Protein AF-A0A4Z2BWD4-F1 (afdb_monomer_lite)

Structure (mmCIF, N/CA/C/O backbone):
data_AF-A0A4Z2BWD4-F1
#
_entry.id   AF-A0A4Z2BWD4-F1
#
loop_
_atom_site.group_PDB
_atom_site.id
_atom_site.type_symbol
_atom_site.label_atom_id
_atom_site.label_alt_id
_atom_site.label_comp_id
_atom_site.label_asym_id
_atom_site.label_entity_id
_atom_site.label_seq_id
_atom_site.pdbx_PDB_ins_code
_atom_site.Cartn_x
_atom_site.Cartn_y
_atom_site.Cartn_z
_atom_site.occupancy
_atom_site.B_iso_or_equiv
_atom_site.auth_seq_id
_atom_site.auth_comp_id
_atom_site.auth_asym_id
_atom_site.auth_atom_id
_atom_site.pdbx_PDB_model_num
ATOM 1 N N . MET A 1 1 ? -8.210 16.149 2.724 1.00 71.00 1 MET A N 1
ATOM 2 C CA . MET A 1 1 ? -8.411 16.027 4.187 1.00 71.00 1 MET A CA 1
ATOM 3 C C . MET A 1 1 ? -7.628 14.864 4.789 1.00 71.00 1 MET A C 1
ATOM 5 O O . MET A 1 1 ? -6.951 15.083 5.773 1.00 71.00 1 MET A O 1
ATOM 9 N N . SER A 1 2 ? -7.670 13.660 4.217 1.00 87.50 2 SER A N 1
ATOM 10 C CA . SER A 1 2 ? -7.058 12.441 4.787 1.00 87.50 2 SER A CA 1
ATOM 11 C C . SER A 1 2 ? -5.730 11.992 4.154 1.00 87.50 2 SER A C 1
ATOM 13 O O . SER A 1 2 ? -5.212 10.954 4.532 1.00 87.50 2 SER A O 1
ATOM 15 N N . GLY A 1 3 ? -5.210 12.700 3.144 1.00 92.44 3 GLY A N 1
ATOM 16 C CA . GLY A 1 3 ? -3.951 12.361 2.457 1.00 92.44 3 GLY A CA 1
ATOM 17 C C . GLY A 1 3 ? -4.057 11.359 1.296 1.00 92.44 3 GLY A C 1
ATOM 18 O O . GLY A 1 3 ? -3.197 11.359 0.426 1.00 92.44 3 GLY A O 1
ATOM 19 N N . MET A 1 4 ? -5.131 10.570 1.180 1.00 94.56 4 MET A N 1
ATOM 20 C CA . MET A 1 4 ? -5.208 9.501 0.163 1.00 94.56 4 MET A CA 1
ATOM 21 C C . MET A 1 4 ? -5.120 9.990 -1.293 1.00 94.56 4 MET A C 1
ATOM 23 O O . MET A 1 4 ? -4.416 9.393 -2.098 1.00 94.56 4 MET A O 1
ATOM 27 N N . MET A 1 5 ? -5.804 11.080 -1.655 1.00 94.62 5 MET A N 1
ATOM 28 C CA . MET A 1 5 ? -5.679 11.639 -3.011 1.00 94.62 5 MET A CA 1
ATOM 29 C C . MET A 1 5 ? -4.304 12.268 -3.247 1.00 94.62 5 MET A C 1
ATOM 31 O O . MET A 1 5 ? -3.798 12.217 -4.358 1.00 94.62 5 MET A O 1
ATOM 35 N N . HIS A 1 6 ? -3.681 12.827 -2.205 1.00 93.44 6 HIS A N 1
ATOM 36 C CA . HIS A 1 6 ? -2.373 13.469 -2.318 1.00 93.44 6 HIS A CA 1
ATOM 37 C C . HIS A 1 6 ? -1.294 12.487 -2.795 1.00 93.44 6 HIS A C 1
ATOM 39 O O . HIS A 1 6 ? -0.421 12.884 -3.558 1.00 93.44 6 HIS A O 1
ATOM 45 N N . ILE A 1 7 ? -1.423 11.211 -2.423 1.00 93.69 7 ILE A N 1
ATOM 46 C CA . ILE A 1 7 ? -0.508 10.119 -2.792 1.00 93.69 7 ILE A CA 1
ATOM 47 C C . ILE A 1 7 ? -0.975 9.291 -3.999 1.00 93.69 7 ILE A C 1
ATOM 49 O O . ILE A 1 7 ? -0.266 8.390 -4.433 1.00 93.69 7 ILE A O 1
ATOM 53 N N . THR A 1 8 ? -2.164 9.566 -4.545 1.00 95.12 8 THR A N 1
ATOM 54 C CA . THR A 1 8 ? -2.758 8.766 -5.627 1.00 95.12 8 THR A CA 1
ATOM 55 C C . THR A 1 8 ? -2.796 9.560 -6.928 1.00 95.12 8 THR A C 1
ATOM 57 O O . THR A 1 8 ? -3.359 10.650 -6.981 1.00 95.12 8 THR A O 1
ATOM 60 N N . GLY A 1 9 ? -2.241 8.994 -7.998 1.00 94.94 9 GLY A N 1
ATOM 61 C CA . GLY A 1 9 ? -2.243 9.585 -9.338 1.00 94.94 9 GLY A CA 1
ATOM 62 C C . GLY A 1 9 ? -0.861 9.547 -9.994 1.00 94.94 9 GLY A C 1
ATOM 63 O O . GLY A 1 9 ? 0.076 9.003 -9.406 1.00 94.94 9 GLY A O 1
ATOM 64 N N . PRO A 1 10 ? -0.724 10.097 -11.213 1.00 94.75 10 PRO A N 1
ATOM 65 C CA . PRO A 1 10 ? 0.570 10.243 -11.877 1.00 94.75 10 PRO A CA 1
ATOM 66 C C . PRO A 1 10 ? 1.513 11.147 -11.069 1.00 94.75 10 PRO A C 1
ATOM 68 O O . PRO A 1 10 ? 1.042 12.062 -10.395 1.00 94.75 10 PRO A O 1
ATOM 71 N N . GLU A 1 11 ? 2.824 10.900 -11.159 1.00 91.75 11 GLU A N 1
ATOM 72 C CA . GLU A 1 11 ? 3.865 11.641 -10.419 1.00 91.75 11 GLU A CA 1
ATOM 73 C C . GLU A 1 11 ? 3.760 13.156 -10.645 1.00 91.75 11 GLU A C 1
ATOM 75 O O . GLU A 1 11 ? 3.531 13.906 -9.700 1.00 91.75 11 GLU A O 1
ATOM 80 N N . GLU A 1 12 ? 3.751 13.579 -11.909 1.00 92.62 12 GLU A N 1
ATOM 81 C CA . GLU A 1 12 ? 3.586 14.982 -12.323 1.00 92.62 12 GLU A CA 1
ATOM 82 C C . GLU A 1 12 ? 2.128 15.329 -12.687 1.00 92.62 12 GLU A C 1
ATOM 84 O O . GLU A 1 12 ? 1.857 16.230 -13.480 1.00 92.62 12 GLU A O 1
ATOM 89 N N . GLY A 1 13 ? 1.167 14.556 -12.173 1.00 91.69 13 GLY A N 1
ATOM 90 C CA . GLY A 1 13 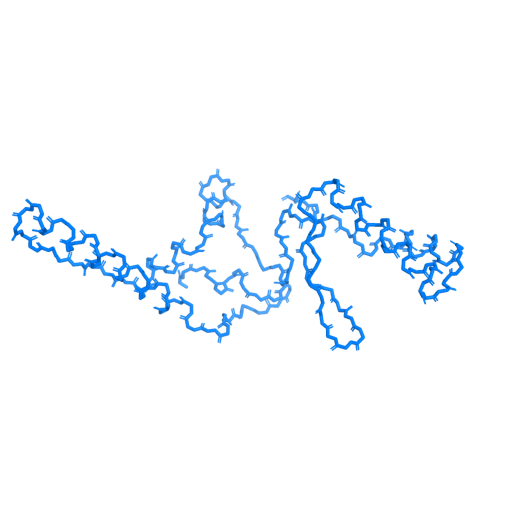? -0.256 14.711 -12.476 1.00 91.69 13 GLY A CA 1
ATOM 91 C C . GLY A 1 13 ? -1.067 15.299 -11.329 1.00 91.69 13 GLY A C 1
ATOM 92 O O . GLY A 1 13 ? -0.620 15.360 -10.180 1.00 91.69 13 GLY A O 1
ATOM 93 N N . GLU A 1 14 ? -2.308 15.670 -11.643 1.00 94.44 14 GLU A N 1
ATOM 94 C CA . GLU A 1 14 ? -3.304 16.054 -10.644 1.00 94.44 14 GLU A CA 1
ATOM 95 C C . GLU A 1 14 ? -3.631 14.881 -9.697 1.00 94.44 14 GLU A C 1
ATOM 97 O O . GLU A 1 14 ? -3.630 13.722 -10.128 1.00 94.44 14 GLU A O 1
ATOM 102 N N . PRO A 1 15 ? -3.946 15.148 -8.415 1.00 94.50 15 PRO A N 1
ATOM 103 C CA . PRO A 1 15 ? -4.453 14.145 -7.485 1.00 94.50 15 PRO A CA 1
ATOM 104 C C . PRO A 1 15 ? -5.679 13.409 -8.034 1.00 94.50 15 PRO A C 1
ATOM 106 O O . PRO A 1 15 ? -6.673 14.024 -8.424 1.00 94.50 15 PRO A O 1
ATOM 109 N N . VAL A 1 16 ? -5.648 12.078 -7.995 1.00 95.38 16 VAL A N 1
ATOM 110 C CA . VAL A 1 16 ? -6.735 11.230 -8.499 1.00 95.38 16 VAL A CA 1
ATOM 111 C C . VAL A 1 16 ? -7.391 10.481 -7.345 1.00 95.38 16 VAL A C 1
ATOM 113 O O . VAL A 1 16 ? -6.739 10.003 -6.417 1.00 95.38 16 VAL A O 1
ATOM 116 N N . ARG A 1 17 ? -8.719 10.362 -7.388 1.00 93.50 17 ARG A N 1
ATOM 117 C CA . ARG A 1 17 ? -9.459 9.511 -6.452 1.00 93.50 17 ARG A CA 1
ATOM 118 C C . ARG A 1 17 ? -9.267 8.035 -6.840 1.00 93.50 17 ARG A C 1
ATOM 120 O O . ARG A 1 17 ? -9.408 7.715 -8.018 1.00 93.50 17 ARG A O 1
ATOM 127 N N . PRO A 1 18 ? -9.046 7.117 -5.880 1.00 93.44 18 PRO A N 1
ATOM 128 C CA . PRO A 1 18 ? -9.140 5.685 -6.150 1.00 93.44 18 PRO A CA 1
ATOM 129 C C . PRO A 1 18 ? -10.462 5.319 -6.843 1.00 93.44 18 PRO A C 1
ATOM 131 O O . PRO A 1 18 ? -11.508 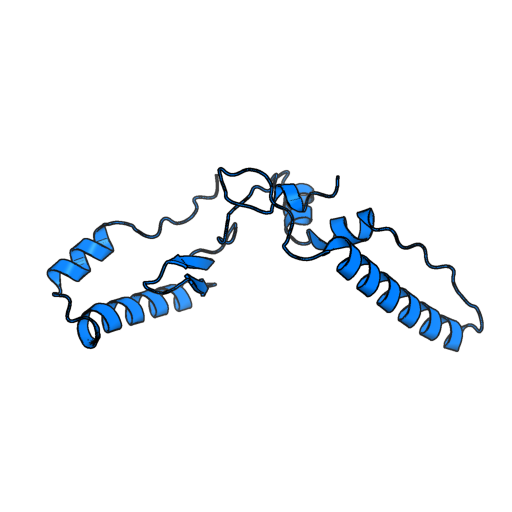5.891 -6.534 1.00 93.44 18 PRO A O 1
ATOM 134 N N . GLY A 1 19 ? -10.432 4.334 -7.745 1.00 94.06 19 GLY A N 1
ATOM 135 C CA . GLY A 1 19 ? -11.595 3.943 -8.561 1.00 94.06 19 GLY A CA 1
ATOM 136 C C . GLY A 1 19 ? -12.783 3.358 -7.782 1.00 94.06 19 GLY A C 1
ATOM 137 O O . GLY A 1 19 ? -13.834 3.107 -8.359 1.00 94.06 19 GLY A O 1
ATOM 138 N N . VAL A 1 20 ? -12.633 3.157 -6.472 1.00 95.38 20 VAL A N 1
ATOM 139 C CA . VAL A 1 20 ? -13.680 2.688 -5.560 1.00 95.38 20 VAL A CA 1
ATOM 140 C C . VAL A 1 20 ? -13.818 3.639 -4.376 1.00 95.38 20 VAL A C 1
ATOM 142 O O . VAL A 1 20 ? -12.943 4.463 -4.095 1.00 95.38 20 VAL A O 1
ATOM 145 N N . ALA A 1 21 ? -14.920 3.520 -3.639 1.00 95.25 21 ALA A N 1
ATOM 146 C CA . ALA A 1 21 ? -15.135 4.238 -2.388 1.00 95.25 21 ALA A CA 1
ATOM 147 C C . ALA A 1 21 ? -14.258 3.672 -1.254 1.00 95.25 21 ALA A C 1
ATOM 149 O O . ALA A 1 21 ? -14.754 3.098 -0.291 1.00 95.25 21 ALA A O 1
ATOM 150 N N . MET A 1 22 ? -12.935 3.820 -1.384 1.00 95.44 22 MET A N 1
ATOM 151 C CA . MET A 1 22 ? -11.950 3.237 -0.468 1.00 95.44 22 MET A CA 1
ATOM 152 C C . MET A 1 22 ? -12.195 3.647 0.990 1.00 95.44 22 MET A C 1
ATOM 154 O O . MET A 1 22 ? -12.106 2.814 1.884 1.00 95.44 22 MET A O 1
ATOM 158 N N . THR A 1 23 ? -12.561 4.909 1.223 1.00 95.88 23 THR A N 1
ATOM 159 C CA . THR A 1 23 ? -12.910 5.423 2.553 1.00 95.88 23 THR A CA 1
ATOM 160 C C . THR A 1 23 ? -14.086 4.678 3.178 1.00 95.88 23 THR A C 1
ATOM 162 O O . THR A 1 23 ? -14.007 4.269 4.333 1.00 95.88 23 THR A O 1
ATOM 165 N N . ASP A 1 24 ? -15.154 4.470 2.408 1.00 96.88 24 ASP A N 1
ATOM 166 C CA . ASP A 1 24 ? -16.375 3.823 2.890 1.00 96.88 24 ASP A CA 1
ATOM 167 C C . ASP A 1 24 ? -16.127 2.334 3.148 1.00 96.88 24 ASP A C 1
ATOM 169 O O . ASP A 1 24 ? -16.563 1.793 4.164 1.00 96.88 24 ASP A O 1
ATOM 173 N N . LEU A 1 25 ? -15.360 1.681 2.267 1.00 97.38 25 LEU A N 1
ATOM 174 C CA . LEU A 1 25 ? -14.943 0.289 2.440 1.00 97.38 25 LEU A CA 1
ATOM 175 C C . LEU A 1 25 ? -14.092 0.111 3.702 1.00 97.38 25 LEU A C 1
ATOM 177 O O . LEU A 1 25 ? -14.359 -0.787 4.500 1.00 97.38 25 LEU A O 1
ATOM 181 N N . ALA A 1 26 ? -13.100 0.979 3.912 1.00 96.81 26 ALA A N 1
ATOM 182 C CA . ALA A 1 26 ? -12.260 0.946 5.103 1.00 96.81 26 ALA A CA 1
ATOM 183 C C . ALA A 1 26 ? -13.087 1.168 6.376 1.00 96.81 26 ALA A C 1
ATOM 185 O O . ALA A 1 26 ? -12.980 0.385 7.318 1.00 96.81 26 ALA A O 1
ATOM 186 N N . ALA A 1 27 ? -13.956 2.183 6.395 1.00 97.56 27 ALA A N 1
ATOM 187 C CA . ALA A 1 27 ? -14.828 2.454 7.535 1.00 97.56 27 ALA A CA 1
ATOM 188 C C . ALA A 1 27 ? -15.766 1.275 7.833 1.00 97.56 27 ALA A C 1
ATOM 190 O O . ALA A 1 27 ? -15.899 0.880 8.989 1.00 97.56 27 ALA A O 1
ATOM 191 N N . GLY A 1 28 ? -16.348 0.656 6.801 1.00 97.75 28 GLY A N 1
ATOM 192 C CA . GLY A 1 28 ? -17.172 -0.544 6.948 1.00 97.75 28 GLY A CA 1
ATOM 193 C C . GLY A 1 28 ? -16.404 -1.718 7.561 1.00 97.75 28 GLY A C 1
ATOM 194 O O . GLY A 1 28 ? -16.908 -2.371 8.475 1.00 97.75 28 GLY A O 1
ATOM 195 N N . LEU A 1 29 ? -15.165 -1.955 7.117 1.00 97.81 29 LEU A N 1
ATOM 196 C CA . LEU A 1 29 ? -14.298 -2.999 7.674 1.00 97.81 29 LEU A CA 1
ATOM 197 C C . LEU A 1 29 ? -13.904 -2.712 9.132 1.00 97.81 29 LEU A C 1
ATOM 199 O O . LEU A 1 29 ? -13.956 -3.621 9.964 1.00 97.81 29 LEU A O 1
ATOM 203 N N . TYR A 1 30 ? -13.573 -1.462 9.472 1.00 98.06 30 TYR A N 1
ATOM 204 C CA . TYR A 1 30 ? -13.288 -1.073 10.858 1.00 98.06 30 TYR A CA 1
ATOM 205 C C . TYR A 1 30 ? -14.512 -1.207 11.762 1.00 98.06 30 TYR A C 1
ATOM 207 O O . TYR A 1 30 ? -14.404 -1.773 12.851 1.00 98.06 30 TYR A O 1
ATOM 215 N N . ALA A 1 31 ? -15.679 -0.746 11.310 1.00 98.00 31 ALA A N 1
ATOM 216 C CA . ALA A 1 31 ? -16.930 -0.885 12.046 1.00 98.00 31 ALA A CA 1
ATOM 217 C C . ALA A 1 31 ? -17.281 -2.362 12.266 1.00 98.00 31 ALA A C 1
ATOM 219 O O . ALA A 1 31 ? -17.619 -2.755 13.382 1.00 98.00 31 ALA A O 1
ATOM 220 N N . HIS A 1 32 ? -17.127 -3.201 11.238 1.00 98.25 32 HIS A N 1
ATOM 221 C CA . HIS A 1 32 ? -17.325 -4.643 11.351 1.00 98.25 32 HIS A CA 1
ATOM 222 C C . HIS A 1 32 ? -16.402 -5.263 12.412 1.00 98.25 32 HIS A C 1
ATOM 224 O O . HIS A 1 32 ? -16.876 -5.959 13.313 1.00 98.25 32 HIS A O 1
ATOM 230 N N . GLY A 1 33 ? -15.100 -4.965 12.360 1.00 98.12 33 GLY A N 1
ATOM 231 C CA . GLY A 1 33 ? -14.137 -5.438 13.357 1.00 98.12 33 GLY A CA 1
ATOM 232 C C . GLY A 1 33 ? -14.470 -4.971 14.779 1.00 98.12 33 GLY A C 1
ATOM 233 O O . GLY A 1 33 ? -14.427 -5.769 15.717 1.00 98.12 33 GLY A O 1
ATOM 234 N N . ALA A 1 34 ? -14.875 -3.709 14.939 1.00 98.06 34 ALA A N 1
ATOM 235 C CA . ALA A 1 34 ? -15.284 -3.153 16.227 1.00 98.06 34 ALA A CA 1
ATOM 236 C C . ALA A 1 34 ? -16.547 -3.836 16.781 1.00 98.06 34 ALA A C 1
ATOM 238 O O . ALA A 1 34 ? -16.599 -4.144 17.972 1.00 98.06 34 ALA A O 1
ATOM 239 N N . VAL A 1 35 ? -17.534 -4.142 15.931 1.00 98.38 35 VAL A N 1
ATOM 240 C CA . VAL A 1 35 ? -18.741 -4.891 16.325 1.00 98.38 35 VAL A CA 1
ATOM 241 C C . VAL A 1 35 ? -18.375 -6.297 16.791 1.00 98.38 35 VAL A C 1
ATOM 243 O O . VAL A 1 35 ? -18.836 -6.728 17.849 1.00 98.38 35 VAL A O 1
ATOM 246 N N . MET A 1 36 ? -17.506 -6.997 16.058 1.00 98.38 36 MET A N 1
ATOM 247 C CA . MET A 1 36 ? -17.036 -8.329 16.452 1.00 98.38 36 MET A CA 1
ATOM 248 C C . MET A 1 36 ? -16.304 -8.298 17.801 1.00 98.38 36 MET A C 1
ATOM 250 O O . MET A 1 36 ? -16.570 -9.131 18.671 1.00 98.38 36 MET A O 1
ATOM 254 N N . ALA A 1 37 ? -15.437 -7.304 18.017 1.00 98.06 37 ALA A N 1
ATOM 255 C CA . ALA A 1 37 ? -14.745 -7.110 19.289 1.00 98.06 37 ALA A CA 1
ATOM 256 C C . ALA A 1 37 ? -15.717 -6.790 20.441 1.00 98.06 37 ALA A C 1
ATOM 258 O O . ALA A 1 37 ? -15.599 -7.367 21.524 1.00 98.06 37 ALA A O 1
ATOM 259 N N . ALA A 1 38 ? -16.715 -5.934 20.205 1.00 98.31 38 ALA A N 1
ATOM 260 C CA . ALA A 1 38 ? -17.728 -5.583 21.198 1.00 98.31 38 ALA A CA 1
ATOM 261 C C . ALA A 1 38 ? -18.624 -6.777 21.564 1.00 98.31 38 ALA A C 1
ATOM 263 O O . ALA A 1 38 ? -18.955 -6.962 22.734 1.00 98.31 38 ALA A O 1
ATOM 264 N N . LEU A 1 39 ? -18.984 -7.629 20.598 1.00 98.31 39 LEU A N 1
ATOM 265 C CA . LEU A 1 39 ? -19.728 -8.864 20.867 1.00 98.31 39 LEU A CA 1
ATOM 266 C C . LEU A 1 39 ? -18.908 -9.846 21.713 1.00 98.31 39 LEU A C 1
ATOM 268 O O . LEU A 1 39 ? -19.444 -10.431 22.658 1.00 98.31 39 LEU A O 1
ATOM 272 N N . LEU A 1 40 ? -17.612 -9.989 21.421 1.00 98.06 40 LEU A N 1
ATOM 273 C CA . LEU A 1 40 ? -16.706 -10.814 22.221 1.00 98.06 40 LEU A CA 1
ATOM 274 C C . LEU A 1 40 ? -16.558 -10.274 23.652 1.00 98.06 40 LEU A C 1
ATOM 276 O O . LEU A 1 40 ? -16.587 -11.051 24.608 1.00 98.06 40 LEU A O 1
ATOM 280 N N . GLN A 1 41 ? -16.436 -8.954 23.811 1.00 98.25 41 GLN A N 1
ATOM 281 C CA . GLN A 1 41 ? -16.421 -8.306 25.122 1.00 98.25 41 GLN A CA 1
ATOM 282 C C . GLN A 1 41 ? -17.729 -8.571 25.873 1.00 98.25 41 GLN A C 1
ATOM 284 O O . GLN A 1 41 ? -17.688 -9.066 27.000 1.00 98.25 41 GLN A O 1
ATOM 289 N N . ARG A 1 42 ? -18.879 -8.340 25.226 1.00 98.44 42 ARG A N 1
ATOM 290 C CA . ARG A 1 42 ? -20.208 -8.569 25.807 1.00 98.44 42 ARG A CA 1
ATOM 291 C C . ARG A 1 42 ? -20.395 -10.006 26.268 1.00 98.44 42 ARG A C 1
ATOM 293 O O . ARG A 1 42 ? -21.030 -10.228 27.291 1.00 98.44 42 ARG A O 1
ATOM 300 N N . HIS A 1 43 ? -19.843 -10.982 25.551 1.00 98.12 43 HIS A N 1
ATOM 301 C CA . HIS A 1 43 ? -19.910 -12.381 25.972 1.00 98.12 43 HIS A CA 1
ATOM 302 C C . HIS A 1 43 ? -19.231 -12.627 27.331 1.00 98.12 43 HIS A C 1
ATOM 304 O O . HIS A 1 43 ? -19.678 -13.478 28.091 1.00 98.12 43 HIS A O 1
ATOM 310 N N . ARG A 1 44 ? -18.178 -11.867 27.656 1.00 97.56 44 ARG A N 1
ATOM 311 C CA . ARG A 1 44 ? -17.441 -11.987 28.924 1.00 97.56 44 ARG A CA 1
ATOM 312 C C . ARG A 1 44 ? -18.016 -11.113 30.035 1.00 97.56 44 ARG A C 1
ATOM 314 O O . ARG A 1 44 ? -17.993 -11.518 31.190 1.00 97.56 44 ARG A O 1
ATOM 321 N N . THR A 1 45 ? -18.485 -9.913 29.700 1.00 98.00 45 THR A N 1
ATOM 322 C CA . THR A 1 45 ? -18.889 -8.899 30.691 1.00 98.00 45 THR A CA 1
ATOM 323 C C . THR A 1 45 ? -20.401 -8.772 30.860 1.00 98.00 45 THR A C 1
ATOM 325 O O . THR A 1 45 ? -20.854 -8.159 31.820 1.00 98.00 45 THR A O 1
ATOM 328 N N . GLY A 1 46 ? -21.192 -9.286 29.915 1.00 97.81 46 GLY A N 1
ATOM 329 C CA . GLY A 1 46 ? -22.637 -9.058 29.831 1.00 97.81 46 GLY A CA 1
ATOM 330 C C . GLY A 1 46 ? -23.032 -7.656 29.346 1.00 97.81 46 GLY A C 1
ATOM 331 O O . GLY A 1 46 ? -24.215 -7.395 29.143 1.00 97.81 46 GLY A O 1
ATOM 332 N N . THR A 1 47 ? -22.070 -6.757 29.117 1.00 97.62 47 THR A N 1
ATOM 333 C CA . THR A 1 47 ? -22.312 -5.348 28.773 1.00 97.62 47 THR A CA 1
ATOM 334 C C . THR A 1 47 ? -21.992 -5.051 27.311 1.00 97.62 47 THR A C 1
ATOM 336 O O . THR A 1 47 ? -21.024 -5.561 26.754 1.00 97.62 47 THR A O 1
ATOM 339 N N . GLY A 1 48 ? -22.835 -4.243 26.663 1.00 95.75 48 GLY A N 1
ATOM 340 C CA . GLY A 1 48 ? -22.563 -3.731 25.317 1.00 95.75 48 GLY A CA 1
ATOM 341 C C . GLY A 1 48 ? -21.605 -2.537 25.332 1.00 95.75 48 GLY A C 1
ATOM 342 O O . GLY A 1 48 ? -21.344 -1.960 26.386 1.00 95.75 48 GLY A O 1
ATOM 343 N N . SER A 1 49 ? -21.145 -2.138 24.145 1.00 96.81 49 SER A N 1
ATOM 344 C CA . SER A 1 49 ? -20.269 -0.978 23.948 1.00 96.81 49 SER A CA 1
ATOM 345 C C . SER A 1 49 ? -20.827 -0.071 22.852 1.00 96.81 49 SER A C 1
ATOM 347 O O . SER A 1 49 ? -21.390 -0.554 21.869 1.00 96.81 49 SER A O 1
ATOM 349 N N . HIS A 1 50 ? -20.658 1.242 23.015 1.00 97.19 50 HIS A N 1
ATOM 350 C CA . HIS A 1 50 ? -20.878 2.208 21.942 1.00 97.19 50 HIS A CA 1
ATOM 351 C C . HIS A 1 50 ? -19.643 2.236 21.033 1.00 97.19 50 HIS A C 1
ATOM 353 O O . HIS A 1 50 ? -18.519 2.283 21.531 1.00 97.19 50 HIS A O 1
ATOM 359 N N . ILE A 1 51 ? -19.850 2.180 19.718 1.00 97.12 51 ILE A N 1
ATOM 360 C CA . ILE A 1 51 ? -18.777 2.201 18.720 1.00 97.12 51 ILE A CA 1
ATOM 361 C C . ILE A 1 51 ? -18.881 3.518 17.963 1.00 97.12 51 ILE A C 1
ATOM 363 O O . ILE A 1 51 ? -19.863 3.738 17.256 1.00 97.12 51 ILE A O 1
ATOM 367 N N . ASP A 1 52 ? -17.859 4.358 18.097 1.00 95.94 52 ASP A N 1
ATOM 368 C CA . ASP A 1 52 ? -17.691 5.550 17.272 1.00 95.94 52 ASP A CA 1
ATOM 369 C C . ASP A 1 52 ? -16.745 5.226 16.110 1.00 95.94 52 ASP A C 1
ATOM 371 O O . ASP A 1 52 ? -15.595 4.820 16.305 1.00 95.94 52 ASP A O 1
ATOM 375 N N . CYS A 1 53 ? -17.256 5.357 14.890 1.00 94.94 53 CYS A N 1
ATOM 376 C CA . CYS A 1 53 ? -16.512 5.126 13.665 1.00 94.94 53 CYS A CA 1
ATOM 377 C C . CYS A 1 53 ? -16.763 6.294 12.719 1.00 94.94 53 CYS A C 1
ATOM 379 O O . CYS A 1 53 ? -17.907 6.628 12.414 1.00 94.94 53 CYS A O 1
ATOM 381 N N . ASN A 1 54 ? -15.685 6.892 12.220 1.00 96.00 54 ASN A N 1
ATOM 382 C CA . ASN A 1 54 ? -15.763 7.993 11.276 1.00 96.00 54 ASN A CA 1
ATOM 383 C C . ASN A 1 54 ? -14.869 7.736 10.057 1.00 96.00 54 ASN A C 1
ATOM 385 O O . ASN A 1 54 ? -13.841 7.056 10.126 1.00 96.00 54 ASN A O 1
ATOM 389 N N . LEU A 1 55 ? -15.274 8.323 8.932 1.00 96.81 55 LEU A N 1
ATOM 390 C CA . LEU A 1 55 ? -14.623 8.140 7.637 1.00 96.81 55 LEU A CA 1
ATOM 391 C C . LEU A 1 55 ? -13.190 8.691 7.604 1.00 96.81 55 LEU A C 1
ATOM 393 O O . LEU A 1 55 ? -12.326 8.128 6.934 1.00 96.81 55 LEU A O 1
ATOM 397 N N . LEU A 1 56 ? -12.918 9.776 8.333 1.00 96.62 56 LEU A N 1
ATOM 398 C CA . LEU A 1 56 ? -11.606 10.418 8.328 1.00 96.62 56 LEU A CA 1
ATOM 399 C C . LEU A 1 56 ? -10.553 9.529 8.997 1.00 96.62 56 LEU A C 1
ATOM 401 O O . LEU A 1 56 ? -9.527 9.246 8.384 1.00 96.62 56 LEU A O 1
ATOM 405 N N . SER A 1 57 ? -10.817 9.050 10.213 1.00 95.19 57 SER A N 1
ATOM 406 C CA . SER A 1 57 ? -9.921 8.157 10.954 1.00 95.19 57 SER A CA 1
ATOM 407 C C . SER A 1 57 ? -9.692 6.846 10.208 1.00 95.19 57 SER A C 1
ATOM 409 O O . SER A 1 57 ? -8.550 6.400 10.116 1.00 95.19 57 SER A O 1
ATOM 411 N N . ALA A 1 58 ? -10.749 6.275 9.619 1.00 96.06 58 ALA A N 1
ATOM 412 C CA . ALA A 1 58 ? -10.651 5.067 8.803 1.00 96.06 58 ALA A CA 1
ATOM 413 C C . ALA A 1 58 ? -9.770 5.263 7.559 1.00 96.06 58 ALA A C 1
ATOM 415 O O . ALA A 1 58 ? -9.046 4.357 7.163 1.00 96.06 58 ALA A O 1
ATOM 416 N N . GLN A 1 59 ? -9.809 6.440 6.931 1.00 96.06 59 GLN A N 1
ATOM 417 C CA . GLN A 1 59 ? -8.966 6.708 5.769 1.00 96.06 59 GLN A CA 1
ATOM 418 C C . GLN A 1 59 ? -7.521 7.039 6.154 1.00 96.06 59 GLN A C 1
ATOM 420 O O . GLN A 1 59 ? -6.598 6.625 5.455 1.00 96.06 59 GLN A O 1
ATOM 425 N N . VAL A 1 60 ? -7.315 7.771 7.252 1.00 95.25 60 VAL A N 1
ATOM 426 C CA . VAL A 1 60 ? -5.975 8.096 7.763 1.00 95.25 60 VAL A CA 1
ATOM 427 C C . VAL A 1 60 ? -5.229 6.824 8.163 1.00 95.25 60 VAL A C 1
ATOM 429 O O . VAL A 1 60 ? -4.046 6.694 7.854 1.00 95.25 60 VAL A O 1
ATOM 432 N N . SER A 1 61 ? -5.903 5.846 8.773 1.00 94.88 61 SER A N 1
ATOM 433 C CA . SER A 1 61 ? -5.267 4.572 9.126 1.00 94.88 61 SER A CA 1
ATOM 434 C C . SER A 1 61 ? -4.816 3.764 7.901 1.00 94.88 61 SER A C 1
ATOM 436 O O . SER A 1 61 ? -3.824 3.038 7.986 1.00 94.88 61 SER A O 1
ATOM 438 N N . CYS A 1 62 ? -5.466 3.929 6.742 1.00 95.06 62 CYS A N 1
ATOM 439 C CA . CYS A 1 62 ? -5.043 3.299 5.488 1.00 95.06 62 CYS A CA 1
ATOM 440 C C . CYS A 1 62 ? -3.717 3.842 4.933 1.00 95.06 62 CYS A C 1
ATOM 442 O O . CYS A 1 62 ? -3.133 3.189 4.070 1.00 95.06 62 CYS A O 1
ATOM 444 N N . LEU A 1 63 ? -3.220 4.994 5.401 1.00 94.12 63 LEU A N 1
ATOM 445 C CA . LEU A 1 63 ? -1.924 5.522 4.957 1.00 94.12 63 LEU A CA 1
ATOM 446 C C . LEU A 1 63 ? -0.747 4.652 5.421 1.00 94.12 63 LEU A C 1
ATOM 448 O O . LEU A 1 63 ? 0.284 4.632 4.757 1.00 94.12 63 LEU A O 1
ATOM 452 N N . SER A 1 64 ? -0.900 3.900 6.518 1.00 92.50 64 SER A N 1
ATOM 453 C CA . SER A 1 64 ? 0.073 2.895 6.969 1.00 92.50 64 SER A CA 1
ATOM 454 C C . SER A 1 64 ? 1.524 3.430 6.988 1.00 92.50 64 SER A C 1
ATOM 456 O O . SER A 1 64 ? 1.827 4.355 7.743 1.00 92.50 64 SER A O 1
ATOM 458 N N . HIS A 1 65 ? 2.417 2.875 6.162 1.00 89.69 65 HIS A N 1
ATOM 459 C CA . HIS A 1 65 ? 3.825 3.266 6.059 1.00 89.69 65 HIS A CA 1
ATOM 460 C C . HIS A 1 65 ? 4.029 4.723 5.623 1.00 89.69 65 HIS A C 1
ATOM 462 O O . HIS A 1 65 ? 4.954 5.362 6.106 1.00 89.69 65 HIS A O 1
ATOM 468 N N . ILE A 1 66 ? 3.140 5.291 4.806 1.00 92.75 66 ILE A N 1
ATOM 469 C CA . ILE A 1 66 ? 3.236 6.693 4.377 1.00 92.75 66 ILE A CA 1
ATOM 470 C C . ILE A 1 66 ? 3.098 7.639 5.573 1.00 92.75 66 ILE A C 1
ATOM 472 O O . ILE A 1 66 ? 3.879 8.576 5.730 1.00 92.75 66 ILE A O 1
ATOM 476 N N . ALA A 1 67 ? 2.132 7.368 6.454 1.00 93.56 67 ALA A N 1
ATOM 477 C CA . ALA A 1 67 ? 1.983 8.141 7.682 1.00 93.56 67 ALA A CA 1
ATOM 478 C C . ALA A 1 67 ? 3.194 7.949 8.607 1.00 93.56 67 ALA A C 1
ATOM 480 O O . ALA A 1 67 ? 3.661 8.913 9.210 1.00 93.56 67 ALA A O 1
ATOM 481 N N . ALA A 1 68 ? 3.732 6.728 8.691 1.00 93.50 68 ALA A N 1
ATOM 482 C CA . ALA A 1 68 ? 4.922 6.444 9.489 1.00 93.50 68 ALA A CA 1
ATOM 483 C C . ALA A 1 68 ? 6.168 7.187 8.972 1.00 93.50 68 ALA A C 1
ATOM 485 O O . ALA A 1 68 ? 6.909 7.741 9.781 1.00 93.50 68 ALA A O 1
ATOM 486 N N . ASN A 1 69 ? 6.378 7.250 7.654 1.00 92.88 69 ASN A N 1
ATOM 487 C CA . ASN A 1 69 ? 7.488 7.980 7.033 1.00 92.88 69 ASN A CA 1
ATOM 488 C C . ASN A 1 69 ? 7.442 9.469 7.403 1.00 92.88 69 ASN A C 1
ATOM 490 O O . ASN A 1 69 ? 8.446 10.040 7.834 1.00 92.88 69 ASN A O 1
ATOM 494 N N . TYR A 1 70 ? 6.259 10.082 7.326 1.00 94.44 70 TYR A N 1
ATOM 495 C CA . TYR A 1 70 ? 6.083 11.474 7.729 1.00 94.44 70 TYR A CA 1
ATOM 496 C C . TYR A 1 70 ? 6.310 11.678 9.235 1.00 94.44 70 TYR A C 1
ATOM 498 O O . TYR A 1 70 ? 7.063 12.564 9.629 1.00 94.44 70 TYR A O 1
ATOM 506 N N . LEU A 1 71 ? 5.708 10.844 10.088 1.00 95.62 71 LEU A N 1
ATOM 507 C CA . LEU A 1 71 ? 5.803 10.992 11.546 1.00 95.62 71 LEU A CA 1
ATOM 508 C C . LEU A 1 71 ? 7.218 10.753 12.090 1.00 95.62 71 LEU A C 1
ATOM 510 O O . LEU A 1 71 ? 7.617 11.414 13.046 1.00 95.62 71 LEU A O 1
ATOM 514 N N . ASN A 1 72 ? 7.965 9.817 11.503 1.00 96.44 72 ASN A N 1
ATOM 515 C CA . ASN A 1 72 ? 9.293 9.443 11.990 1.00 96.44 72 ASN A CA 1
ATOM 516 C C . ASN A 1 72 ? 10.419 10.270 11.357 1.00 96.44 72 ASN A C 1
ATOM 518 O O . ASN A 1 72 ? 11.435 10.504 12.009 1.00 96.44 72 ASN A O 1
ATOM 522 N N . CYS A 1 73 ? 10.267 10.682 10.094 1.00 95.00 73 CYS A N 1
ATOM 523 C CA . CYS A 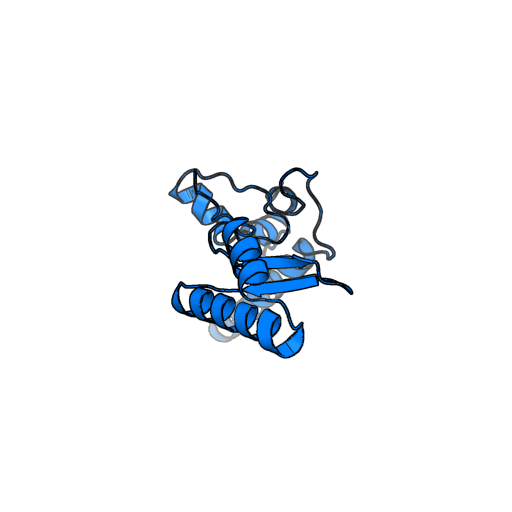1 73 ? 11.352 11.284 9.312 1.00 95.00 73 CYS A CA 1
ATOM 524 C C . CYS A 1 73 ? 11.004 12.660 8.725 1.00 95.00 73 CYS A C 1
ATOM 526 O O . CYS A 1 73 ? 11.875 13.302 8.143 1.00 95.00 73 CYS A O 1
ATOM 528 N N . GLY A 1 74 ? 9.758 13.130 8.854 1.00 94.88 74 GLY A N 1
ATOM 529 C CA . GLY A 1 74 ? 9.298 14.370 8.220 1.00 94.88 74 GLY A CA 1
ATOM 530 C C . GLY A 1 74 ? 9.182 14.271 6.696 1.00 94.88 74 GLY A C 1
ATOM 531 O O . GLY A 1 74 ? 9.073 15.293 6.024 1.00 94.88 74 GLY A O 1
ATOM 532 N N . TRP A 1 75 ? 9.230 13.059 6.139 1.00 92.81 75 TRP A N 1
ATOM 533 C CA . TRP A 1 75 ? 9.179 12.837 4.698 1.00 92.81 75 TRP A CA 1
ATOM 534 C C . TRP A 1 75 ? 7.742 12.910 4.204 1.00 92.81 75 TRP A C 1
ATOM 536 O O . TRP A 1 75 ? 6.931 12.017 4.456 1.00 92.81 75 TRP A O 1
ATOM 546 N N . GLU A 1 76 ? 7.425 14.002 3.516 1.00 92.00 76 GLU A N 1
ATOM 547 C CA . GLU A 1 7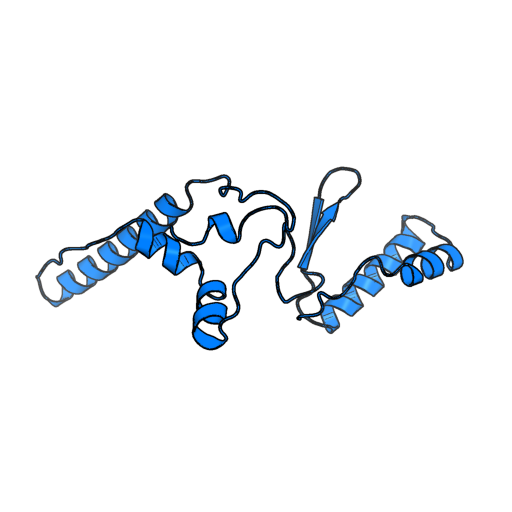6 ? 6.137 14.168 2.861 1.00 92.00 76 GLU A CA 1
ATOM 548 C C . GLU A 1 76 ? 6.054 13.240 1.646 1.00 92.00 76 GLU A C 1
ATOM 550 O O . GLU A 1 76 ? 6.942 13.205 0.792 1.00 92.00 76 GLU A O 1
ATOM 555 N N . ALA A 1 77 ? 4.991 12.440 1.595 1.00 91.56 77 ALA A N 1
ATOM 556 C CA . ALA A 1 77 ? 4.776 11.536 0.481 1.00 91.56 77 ALA A CA 1
ATOM 557 C C . ALA A 1 77 ? 4.406 12.300 -0.788 1.00 91.56 77 ALA A C 1
ATOM 559 O O . ALA A 1 77 ? 3.870 13.400 -0.751 1.00 91.56 77 ALA A O 1
ATOM 560 N N . ARG A 1 78 ? 4.638 11.663 -1.931 1.00 91.94 78 ARG A N 1
ATOM 561 C CA . ARG A 1 78 ? 4.261 12.180 -3.246 1.00 91.94 78 ARG A CA 1
ATOM 562 C C . ARG A 1 78 ? 3.574 11.099 -4.067 1.00 91.94 78 ARG A C 1
ATOM 564 O O . ARG A 1 78 ? 3.524 9.935 -3.671 1.00 91.94 78 ARG A O 1
ATOM 571 N N . ARG A 1 79 ? 3.027 11.492 -5.214 1.00 94.06 79 ARG A N 1
ATOM 572 C CA . ARG A 1 79 ? 2.478 10.552 -6.195 1.00 94.06 79 ARG A CA 1
ATOM 573 C C . ARG A 1 79 ? 3.622 9.870 -6.928 1.00 94.06 79 ARG A C 1
ATOM 575 O O . ARG A 1 79 ? 4.579 10.524 -7.313 1.00 94.06 79 ARG A O 1
ATOM 582 N N . TRP A 1 80 ? 3.485 8.571 -7.153 1.00 93.19 80 TRP A N 1
ATOM 583 C CA . TRP A 1 80 ? 4.476 7.759 -7.868 1.00 93.19 80 TRP A CA 1
ATOM 584 C C . TRP A 1 80 ? 3.891 7.077 -9.113 1.00 93.19 80 TRP A C 1
ATOM 586 O O . TRP A 1 80 ? 4.512 6.202 -9.718 1.00 93.19 80 TRP A O 1
ATOM 596 N N . GLY A 1 81 ? 2.661 7.429 -9.506 1.00 93.31 81 GLY A N 1
ATOM 597 C CA . GLY A 1 81 ? 1.942 6.698 -10.541 1.00 93.31 81 GLY A CA 1
ATOM 598 C C . GLY A 1 81 ? 1.725 5.248 -10.120 1.00 93.31 81 GLY A C 1
ATOM 599 O O . GLY A 1 81 ? 0.993 4.967 -9.175 1.00 93.31 81 GLY A O 1
ATOM 600 N N . THR A 1 82 ? 2.360 4.327 -10.840 1.00 92.69 82 THR A N 1
ATOM 601 C CA . THR A 1 82 ? 2.302 2.888 -10.539 1.00 92.69 82 THR A CA 1
ATOM 602 C C . THR A 1 82 ? 3.543 2.372 -9.817 1.00 92.69 82 THR A C 1
ATOM 604 O O . THR A 1 82 ? 3.573 1.196 -9.461 1.00 92.69 82 THR A O 1
ATOM 607 N N . ALA A 1 83 ? 4.564 3.213 -9.628 1.00 91.56 83 ALA A N 1
ATOM 608 C CA . ALA A 1 83 ? 5.816 2.817 -9.005 1.00 91.56 83 ALA A CA 1
ATOM 609 C C . ALA A 1 83 ? 5.721 2.784 -7.476 1.00 91.56 83 ALA A C 1
ATOM 611 O O . ALA A 1 83 ? 4.976 3.547 -6.862 1.00 91.56 83 ALA A O 1
ATOM 612 N N . HIS A 1 84 ? 6.504 1.902 -6.859 1.00 89.12 84 HIS A N 1
ATOM 613 C CA . HIS A 1 84 ? 6.761 1.935 -5.425 1.00 89.12 84 HIS A CA 1
ATOM 614 C C . HIS A 1 84 ? 7.745 3.050 -5.082 1.00 89.12 84 HIS A C 1
ATOM 616 O O . HIS A 1 84 ? 8.705 3.281 -5.816 1.00 89.12 84 HIS A O 1
ATOM 622 N N . GLU A 1 85 ? 7.568 3.671 -3.917 1.00 85.81 85 GLU A N 1
ATOM 623 C CA . GLU A 1 85 ? 8.444 4.750 -3.446 1.00 85.81 85 GLU A CA 1
ATOM 624 C C . GLU A 1 85 ? 9.912 4.310 -3.298 1.00 85.81 85 GLU A C 1
ATOM 626 O O . GLU A 1 85 ? 10.826 5.049 -3.647 1.00 85.81 85 GLU A O 1
ATOM 631 N N . SER A 1 86 ? 10.141 3.087 -2.811 1.00 83.25 86 SER A N 1
ATOM 632 C CA . SER A 1 86 ? 11.455 2.631 -2.330 1.00 83.25 86 SER A CA 1
ATOM 633 C C . SER A 1 86 ? 11.955 1.315 -2.931 1.00 83.25 86 SER A C 1
ATOM 635 O O . SER A 1 86 ? 13.051 0.869 -2.599 1.00 83.25 86 SER A O 1
ATOM 637 N N . ILE A 1 87 ? 11.177 0.667 -3.806 1.00 85.19 87 ILE A N 1
ATOM 638 C CA . ILE A 1 87 ? 11.516 -0.651 -4.366 1.00 85.19 87 ILE A CA 1
ATOM 639 C C . ILE A 1 87 ? 11.508 -0.550 -5.885 1.00 85.19 87 ILE A C 1
ATOM 641 O O . ILE A 1 87 ? 10.492 -0.206 -6.485 1.00 85.19 87 ILE A O 1
ATOM 645 N N . VAL A 1 88 ? 12.633 -0.884 -6.517 1.00 84.50 88 VAL A N 1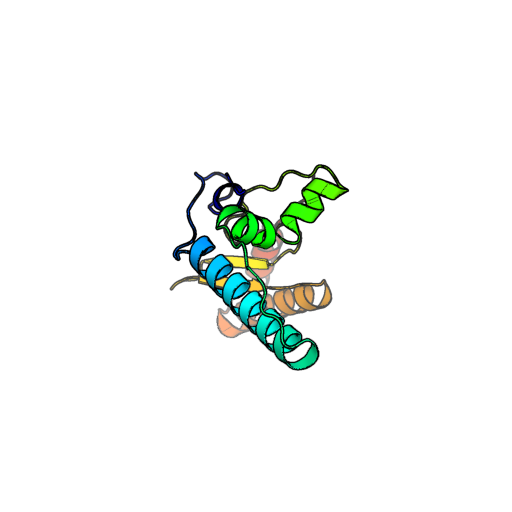
ATOM 646 C CA . VAL A 1 88 ? 12.789 -0.800 -7.972 1.00 84.50 88 VAL A CA 1
ATOM 647 C C . VAL A 1 88 ? 13.429 -2.083 -8.514 1.00 84.50 88 VAL A C 1
ATOM 649 O O . VAL A 1 88 ? 14.475 -2.486 -8.004 1.00 84.50 88 VAL A O 1
ATOM 652 N N . PRO A 1 89 ? 12.873 -2.694 -9.582 1.00 87.31 89 PRO A N 1
ATOM 653 C CA . PRO A 1 89 ? 11.598 -2.376 -10.229 1.00 87.31 89 PRO A CA 1
ATOM 654 C C . PRO A 1 89 ? 10.399 -2.912 -9.430 1.00 87.31 89 PRO A C 1
ATOM 656 O O . PRO A 1 89 ? 10.282 -4.117 -9.208 1.00 87.31 89 PRO A O 1
ATOM 659 N N . TYR A 1 90 ? 9.481 -2.025 -9.049 1.00 92.12 90 TYR A N 1
ATOM 660 C CA . TYR A 1 90 ? 8.143 -2.372 -8.565 1.00 92.12 90 TYR A CA 1
ATOM 661 C C . TYR A 1 90 ? 7.142 -1.375 -9.146 1.00 92.12 90 TYR A C 1
ATOM 663 O O . TYR A 1 90 ? 6.831 -0.365 -8.523 1.00 92.12 90 TYR A O 1
ATOM 671 N N . GLN A 1 91 ? 6.727 -1.599 -10.393 1.00 93.12 91 GLN A N 1
ATOM 672 C CA . GLN A 1 91 ? 5.870 -0.671 -11.139 1.00 93.12 91 GLN A CA 1
ATOM 673 C C . GLN A 1 91 ? 5.153 -1.356 -12.304 1.00 93.12 91 GLN A C 1
ATOM 675 O O . GLN A 1 91 ? 5.514 -2.471 -12.696 1.00 93.12 91 GLN A O 1
ATOM 680 N N . ALA A 1 92 ? 4.168 -0.673 -12.892 1.00 93.38 92 ALA A N 1
ATOM 681 C CA . ALA A 1 92 ? 3.589 -1.091 -14.162 1.00 93.38 92 ALA A CA 1
ATOM 682 C C . ALA A 1 92 ? 4.478 -0.666 -15.342 1.00 93.38 92 ALA A C 1
ATOM 684 O O . ALA A 1 92 ? 4.994 0.452 -15.394 1.00 93.38 92 ALA A O 1
ATOM 685 N N . PHE A 1 93 ? 4.610 -1.560 -16.315 1.00 90.69 93 PHE A N 1
ATOM 686 C CA . PHE A 1 93 ? 5.291 -1.358 -17.585 1.00 90.69 93 PHE A CA 1
ATOM 687 C C . PHE A 1 93 ? 4.293 -1.551 -18.723 1.00 90.69 93 PHE A C 1
ATOM 689 O O . PHE A 1 93 ? 3.474 -2.471 -18.695 1.00 90.69 93 PHE A O 1
ATOM 696 N N . THR A 1 94 ? 4.354 -0.681 -19.727 1.00 90.19 94 THR A N 1
ATOM 697 C CA . THR A 1 94 ? 3.522 -0.784 -20.930 1.00 90.19 94 THR A CA 1
ATOM 698 C C . THR A 1 94 ? 3.966 -1.967 -21.787 1.00 90.19 94 THR A C 1
ATOM 700 O O . THR A 1 94 ? 5.155 -2.138 -22.058 1.00 90.19 94 THR A O 1
ATOM 703 N N . THR A 1 95 ? 3.004 -2.771 -22.227 1.00 89.00 95 THR A N 1
ATOM 704 C CA . THR A 1 95 ? 3.185 -3.857 -23.196 1.00 89.00 95 THR A CA 1
ATOM 705 C C . THR A 1 95 ? 2.495 -3.494 -24.513 1.00 89.00 95 THR A C 1
ATOM 707 O O . THR A 1 95 ? 1.914 -2.420 -24.659 1.00 89.00 95 THR A O 1
ATOM 710 N N . LYS A 1 96 ? 2.558 -4.388 -25.506 1.00 89.56 96 LYS A N 1
ATOM 711 C CA . LYS A 1 96 ? 1.887 -4.194 -26.801 1.00 89.56 96 LYS A CA 1
ATOM 712 C C . LYS A 1 96 ? 0.361 -4.064 -26.668 1.00 89.56 96 LYS A C 1
ATOM 714 O O . LYS A 1 96 ? -0.270 -3.401 -27.485 1.00 89.56 96 LYS A O 1
ATOM 719 N N . ASP A 1 97 ? -0.216 -4.744 -25.689 1.00 93.50 97 ASP A N 1
ATOM 720 C CA . ASP A 1 97 ? -1.647 -5.002 -25.537 1.00 93.50 97 ASP A CA 1
ATOM 721 C C . ASP A 1 97 ? -2.199 -4.597 -24.161 1.00 93.50 97 ASP A C 1
ATOM 723 O O . ASP A 1 97 ? -3.366 -4.848 -23.863 1.00 93.50 97 ASP A O 1
ATOM 727 N N . GLY A 1 98 ? -1.389 -3.948 -23.323 1.00 94.50 98 GLY A N 1
ATOM 728 C CA . GLY A 1 98 ? -1.812 -3.505 -22.003 1.00 94.50 98 GLY A CA 1
ATOM 729 C C . GLY A 1 98 ? -0.645 -3.118 -21.105 1.00 94.50 98 GLY A C 1
ATOM 730 O O . GLY A 1 98 ? 0.288 -2.429 -21.519 1.00 94.50 98 GLY A O 1
ATOM 731 N N . HIS A 1 99 ? -0.721 -3.550 -19.849 1.00 93.00 99 HIS A N 1
ATOM 732 C CA . HIS A 1 99 ? 0.290 -3.276 -18.839 1.00 93.00 99 HIS A CA 1
ATOM 733 C C . HIS A 1 99 ? 0.622 -4.540 -18.055 1.00 93.00 99 HIS A C 1
ATOM 735 O O . HIS A 1 99 ? -0.258 -5.348 -17.754 1.00 93.00 99 HIS A O 1
ATOM 741 N N . VAL A 1 100 ? 1.886 -4.674 -17.666 1.00 93.00 100 VAL A N 1
ATOM 742 C CA . VAL A 1 100 ? 2.352 -5.710 -16.743 1.00 93.00 100 VAL A CA 1
ATOM 743 C C . VAL A 1 100 ? 3.009 -5.056 -15.539 1.00 93.00 100 VAL A C 1
ATOM 745 O O . VAL A 1 100 ? 3.803 -4.132 -15.688 1.00 93.00 100 VAL A O 1
ATOM 748 N N . VAL A 1 101 ? 2.692 -5.526 -14.336 1.00 93.56 101 VAL A N 1
ATOM 749 C CA . VAL A 1 101 ? 3.389 -5.091 -13.122 1.00 93.56 101 VAL A CA 1
ATOM 750 C C . VAL A 1 101 ? 4.587 -6.002 -12.900 1.00 93.56 101 VAL A C 1
ATOM 752 O O . VAL A 1 101 ? 4.430 -7.217 -12.790 1.00 93.56 101 VAL A O 1
ATOM 755 N N . VAL A 1 102 ? 5.782 -5.418 -12.833 1.00 91.81 102 VAL A N 1
ATOM 756 C CA . VAL A 1 102 ? 7.012 -6.145 -12.495 1.00 91.81 102 VAL A CA 1
ATOM 757 C C . VAL A 1 102 ? 7.427 -5.746 -11.095 1.00 91.81 102 VAL A C 1
ATOM 759 O O . VAL A 1 102 ? 7.537 -4.560 -10.803 1.00 91.81 102 VAL A O 1
ATOM 762 N N . ALA A 1 103 ? 7.655 -6.756 -10.259 1.00 93.19 103 ALA A N 1
ATOM 763 C CA . ALA A 1 103 ? 7.915 -6.626 -8.838 1.00 93.19 103 ALA A CA 1
ATOM 764 C C . ALA A 1 103 ? 9.151 -7.440 -8.431 1.00 93.19 103 ALA A C 1
ATOM 766 O O . ALA A 1 103 ? 9.060 -8.641 -8.173 1.00 93.19 103 ALA A O 1
ATOM 767 N N . ALA A 1 104 ? 10.308 -6.786 -8.358 1.00 92.75 104 ALA A N 1
ATOM 768 C CA . ALA A 1 104 ? 11.529 -7.341 -7.788 1.00 92.75 104 ALA A CA 1
ATOM 769 C C . ALA A 1 104 ? 11.832 -6.635 -6.461 1.00 92.75 104 ALA A C 1
ATOM 771 O O . ALA A 1 104 ? 12.364 -5.532 -6.427 1.00 92.75 104 ALA A O 1
ATOM 772 N N . GLY A 1 105 ? 11.493 -7.295 -5.355 1.00 90.75 105 GLY A N 1
ATOM 773 C CA . GLY A 1 105 ? 11.661 -6.777 -3.997 1.00 90.75 105 GLY A CA 1
ATOM 774 C C . GLY A 1 105 ? 13.075 -6.906 -3.426 1.00 90.75 105 GLY A C 1
ATOM 775 O O . GLY A 1 105 ? 13.285 -6.569 -2.266 1.00 90.75 105 GLY A O 1
ATOM 776 N N . ASN A 1 106 ? 14.029 -7.460 -4.180 1.00 89.81 106 ASN A N 1
ATOM 777 C CA . ASN A 1 106 ? 15.437 -7.571 -3.787 1.00 89.81 106 ASN A CA 1
ATOM 778 C C . ASN A 1 106 ? 16.353 -7.846 -4.991 1.00 89.81 106 ASN A C 1
ATOM 780 O O . ASN A 1 106 ? 15.898 -8.286 -6.050 1.00 89.81 106 ASN A O 1
ATOM 784 N N . ASP A 1 107 ? 17.662 -7.698 -4.779 1.00 89.12 107 ASP A N 1
ATOM 785 C CA . ASP A 1 107 ? 18.701 -7.879 -5.801 1.00 89.12 107 ASP A CA 1
ATOM 786 C C . ASP A 1 107 ? 18.673 -9.260 -6.463 1.00 89.12 107 ASP A C 1
ATOM 788 O O . ASP A 1 107 ? 18.862 -9.382 -7.672 1.00 89.12 107 ASP A O 1
ATOM 792 N N . LYS A 1 108 ? 18.388 -10.326 -5.700 1.00 91.69 108 LYS A N 1
ATOM 793 C CA . LYS A 1 108 ? 18.315 -11.687 -6.261 1.00 91.69 108 LYS A CA 1
ATOM 794 C C . LYS A 1 108 ? 17.163 -11.809 -7.256 1.00 91.69 108 LYS A C 1
ATOM 796 O O . LYS A 1 108 ? 17.310 -12.466 -8.285 1.00 91.69 108 LYS A O 1
ATOM 801 N N . GLN A 1 109 ? 16.016 -11.206 -6.948 1.00 91.50 109 GLN A N 1
ATOM 802 C CA . GLN A 1 109 ? 14.875 -11.156 -7.861 1.00 91.50 109 GLN A CA 1
ATOM 803 C C . GLN A 1 109 ? 15.176 -10.262 -9.062 1.00 91.50 109 GLN A C 1
ATOM 805 O O . GLN A 1 109 ? 14.879 -10.661 -10.184 1.00 91.50 109 GLN A O 1
ATOM 810 N N . PHE A 1 110 ? 15.830 -9.118 -8.852 1.00 89.44 110 PHE A N 1
ATOM 811 C CA . PHE A 1 110 ? 16.221 -8.223 -9.939 1.00 89.44 110 PHE A CA 1
ATOM 812 C C . PHE A 1 110 ? 17.135 -8.918 -10.953 1.00 89.44 110 PHE A C 1
ATOM 814 O O . PHE A 1 110 ? 16.835 -8.931 -12.146 1.00 89.44 110 PHE A O 1
ATOM 821 N N . VAL A 1 111 ? 18.187 -9.596 -10.482 1.00 88.56 111 VAL A N 1
ATOM 822 C CA . VAL A 1 111 ? 19.095 -10.366 -11.345 1.00 88.56 111 VAL A CA 1
ATOM 823 C C . VAL A 1 111 ? 18.333 -11.419 -12.153 1.00 88.56 111 VAL A C 1
ATOM 825 O O . VAL A 1 111 ? 18.565 -11.547 -13.355 1.00 88.56 111 VAL A O 1
ATOM 828 N N . LYS A 1 112 ? 17.389 -12.138 -11.531 1.00 90.88 112 LYS A N 1
ATOM 829 C CA . LYS A 1 112 ? 16.552 -13.121 -12.239 1.00 90.88 112 LYS A CA 1
ATOM 830 C C . LYS A 1 112 ? 15.677 -12.473 -13.307 1.00 90.88 112 LYS A C 1
ATOM 832 O O . LYS A 1 112 ? 15.593 -13.004 -14.412 1.00 90.88 112 LYS A O 1
ATOM 837 N N . VAL A 1 113 ? 15.055 -11.331 -13.008 1.00 90.00 113 VAL A N 1
ATOM 838 C CA . VAL A 1 113 ? 14.274 -10.568 -13.992 1.00 90.00 113 VAL A CA 1
ATOM 839 C C . VAL A 1 113 ? 15.164 -10.173 -15.171 1.00 90.00 113 VAL A C 1
ATOM 841 O O . VAL A 1 113 ? 14.811 -10.468 -16.309 1.00 90.00 113 VAL A O 1
ATOM 844 N N . CYS A 1 114 ? 16.351 -9.610 -14.928 1.00 88.38 114 CYS A N 1
ATOM 845 C CA . CYS A 1 114 ? 17.295 -9.256 -15.993 1.00 88.38 114 CYS A CA 1
ATOM 846 C C . CYS A 1 114 ? 17.696 -10.465 -16.852 1.00 88.38 114 CYS A C 1
ATOM 848 O O . CYS A 1 114 ? 17.690 -10.377 -18.081 1.00 88.38 114 CYS A O 1
ATOM 850 N N . GLN A 1 115 ? 18.016 -11.598 -16.221 1.00 89.62 115 GLN A N 1
ATOM 851 C CA . GLN A 1 115 ? 18.386 -12.832 -16.920 1.00 89.62 115 GLN A CA 1
ATOM 852 C C . GLN A 1 115 ? 17.254 -13.340 -17.818 1.00 89.62 115 GLN A C 1
ATOM 854 O O . GLN A 1 115 ? 17.490 -13.631 -18.993 1.00 89.62 115 GLN A O 1
ATOM 859 N N . HIS A 1 116 ? 16.025 -13.397 -17.299 1.00 89.50 116 HIS A N 1
ATOM 860 C CA . HIS A 1 116 ? 14.864 -13.819 -18.079 1.00 89.50 116 HIS A CA 1
ATOM 861 C C . HIS A 1 116 ? 14.563 -12.857 -19.229 1.00 89.50 116 HIS A C 1
ATOM 863 O O . HIS A 1 116 ? 14.307 -13.315 -20.341 1.00 89.50 116 HIS A O 1
ATOM 869 N N . THR A 1 117 ? 14.666 -11.545 -19.014 1.00 88.44 117 THR A N 1
ATOM 870 C CA . THR A 1 117 ? 14.473 -10.551 -20.079 1.00 88.44 117 THR A CA 1
ATOM 871 C C . THR A 1 117 ? 15.473 -10.748 -21.220 1.00 88.44 117 THR A C 1
ATOM 873 O O . THR A 1 117 ? 15.071 -10.793 -22.382 1.00 88.44 117 THR A O 1
ATOM 876 N N . VAL A 1 118 ? 16.763 -10.943 -20.916 1.00 88.44 118 VAL A N 1
ATOM 877 C CA . VAL A 1 118 ? 17.787 -11.230 -21.940 1.00 88.44 118 VAL A CA 1
ATOM 878 C C . VAL A 1 118 ? 17.489 -12.540 -22.671 1.00 88.44 118 VAL A C 1
ATOM 880 O O . VAL A 1 118 ? 17.609 -12.605 -23.896 1.00 88.44 118 VAL A O 1
ATOM 883 N N . GLN A 1 119 ? 17.066 -13.574 -21.943 1.00 89.19 119 GLN A N 1
ATOM 884 C CA . GLN A 1 119 ? 16.711 -14.862 -22.534 1.00 89.19 119 GLN A CA 1
ATOM 885 C C . GLN A 1 119 ? 15.523 -14.742 -23.499 1.00 89.19 119 GLN A C 1
ATOM 887 O O . GLN A 1 119 ? 15.566 -15.324 -24.580 1.00 89.19 119 GLN A O 1
ATOM 892 N N . VAL A 1 120 ? 14.490 -13.971 -23.149 1.00 88.56 120 VAL A N 1
ATOM 893 C CA . VAL A 1 120 ? 13.326 -13.723 -24.016 1.00 88.56 120 VAL A CA 1
ATOM 894 C C . VAL A 1 120 ? 13.726 -12.917 -25.253 1.00 88.56 120 VAL A C 1
ATOM 896 O O . VAL A 1 120 ? 13.373 -13.306 -26.368 1.00 88.56 120 VAL A O 1
ATOM 899 N N . LEU A 1 121 ? 14.509 -11.845 -25.088 1.00 88.00 121 LEU A N 1
ATOM 900 C CA . LEU A 1 121 ? 14.998 -11.035 -26.212 1.00 88.00 121 LEU A CA 1
ATOM 901 C C . LEU A 1 121 ? 15.770 -11.885 -27.224 1.00 88.00 121 LEU A C 1
ATOM 903 O O . LEU A 1 121 ? 15.516 -11.797 -28.424 1.00 88.00 121 LEU A O 1
ATOM 907 N N . ARG A 1 122 ? 16.669 -12.746 -26.739 1.00 90.62 122 ARG A N 1
ATOM 908 C CA . ARG A 1 122 ? 17.489 -13.609 -27.593 1.00 90.62 122 ARG A CA 1
ATOM 909 C C . ARG A 1 122 ? 16.685 -14.755 -28.209 1.00 90.62 122 ARG A C 1
ATOM 911 O O . ARG A 1 122 ? 16.726 -14.956 -29.417 1.00 90.62 122 ARG A O 1
ATOM 918 N N . ASN A 1 123 ? 15.966 -15.517 -27.387 1.00 92.50 123 ASN A N 1
ATOM 919 C CA . ASN A 1 123 ? 15.425 -16.815 -27.801 1.00 92.50 123 ASN A CA 1
ATOM 920 C C . ASN A 1 123 ? 14.010 -16.725 -28.373 1.00 92.50 123 ASN A C 1
ATOM 922 O O . ASN A 1 123 ? 13.620 -17.582 -29.157 1.00 92.50 123 ASN A O 1
ATOM 926 N N . THR A 1 124 ? 13.220 -15.738 -27.944 1.00 90.38 124 THR A N 1
ATOM 927 C CA . THR A 1 124 ? 11.819 -15.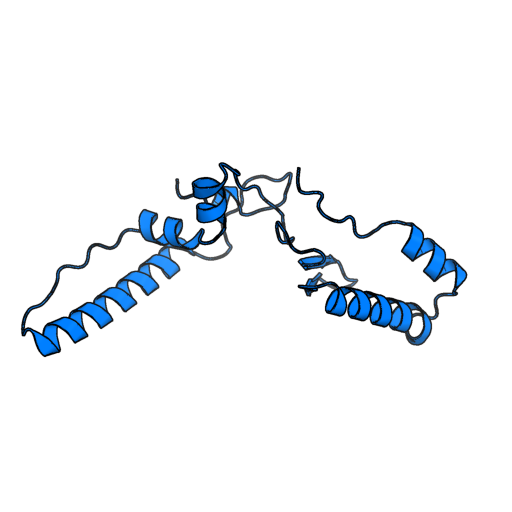582 -28.373 1.00 90.38 124 THR A CA 1
ATOM 928 C C . THR A 1 124 ? 11.676 -14.492 -29.422 1.00 90.38 124 THR A C 1
ATOM 930 O O . THR A 1 124 ? 10.960 -14.676 -30.399 1.00 90.38 124 THR A O 1
ATOM 933 N N . LEU A 1 125 ? 12.358 -13.360 -29.227 1.00 88.69 125 LEU A N 1
ATOM 934 C CA . LEU A 1 125 ? 12.257 -12.201 -30.116 1.00 88.69 125 LEU A CA 1
ATOM 935 C C . LEU A 1 125 ? 13.404 -12.113 -31.135 1.00 88.69 125 LEU A C 1
ATOM 937 O O . LEU A 1 125 ? 13.400 -11.213 -31.969 1.00 88.69 125 LEU A O 1
ATOM 941 N N . SER A 1 126 ? 14.369 -13.037 -31.076 1.00 92.75 126 SER A N 1
ATOM 942 C CA . SER A 1 126 ? 15.490 -13.152 -32.020 1.00 92.75 126 SER A CA 1
ATOM 943 C C . SER A 1 126 ? 16.333 -11.876 -32.173 1.00 92.75 126 SER A C 1
ATOM 945 O O . SER A 1 126 ? 16.883 -11.615 -33.243 1.00 92.75 126 SER A O 1
ATOM 947 N N . TYR A 1 127 ? 16.463 -11.080 -31.106 1.00 89.56 127 TYR A N 1
ATOM 948 C CA . TYR A 1 127 ? 17.357 -9.920 -31.090 1.00 89.56 127 TYR A CA 1
ATOM 949 C C . TYR A 1 127 ? 18.822 -10.371 -31.143 1.00 89.56 127 TYR A C 1
ATOM 951 O O . TYR A 1 127 ? 19.209 -11.352 -30.505 1.00 89.56 127 TYR A O 1
ATOM 959 N N . THR A 1 128 ? 19.655 -9.620 -31.868 1.00 92.19 128 THR A N 1
ATOM 960 C CA . THR A 1 128 ? 21.106 -9.844 -31.902 1.00 92.19 128 THR A CA 1
ATOM 961 C C . THR A 1 128 ? 21.761 -9.413 -30.591 1.00 92.19 128 THR A C 1
ATOM 963 O O . THR A 1 128 ? 21.273 -8.519 -29.896 1.00 92.19 128 THR A O 1
ATOM 966 N N . ASP A 1 129 ? 22.908 -10.008 -30.256 1.00 87.56 129 ASP A N 1
ATOM 967 C CA . ASP A 1 129 ? 23.629 -9.667 -29.024 1.00 87.56 129 ASP A CA 1
ATOM 968 C C . ASP A 1 129 ? 24.055 -8.189 -28.974 1.00 87.56 129 ASP A C 1
ATOM 970 O O . ASP A 1 129 ? 24.053 -7.589 -27.898 1.00 87.56 129 ASP A O 1
ATOM 974 N N . ASP A 1 130 ? 24.359 -7.571 -30.118 1.00 89.00 130 ASP A N 1
ATOM 975 C CA . ASP A 1 130 ? 24.686 -6.142 -30.188 1.00 89.00 130 ASP A CA 1
ATOM 976 C C . ASP A 1 130 ? 23.461 -5.255 -29.920 1.00 89.00 130 ASP A C 1
ATOM 978 O O . ASP A 1 130 ? 23.563 -4.266 -29.189 1.00 89.00 130 ASP A O 1
ATOM 982 N N . ALA A 1 131 ? 22.281 -5.644 -30.417 1.00 85.69 131 ALA A N 1
ATOM 983 C CA . ALA A 1 131 ? 21.030 -4.951 -30.114 1.00 85.69 131 ALA A CA 1
ATOM 984 C C . ALA A 1 131 ? 20.666 -5.073 -28.625 1.00 85.69 131 ALA A C 1
ATOM 986 O O . ALA A 1 131 ? 20.274 -4.087 -28.001 1.00 85.69 131 ALA A O 1
ATOM 987 N N . ILE A 1 132 ? 20.858 -6.255 -28.025 1.00 84.12 132 ILE A N 1
ATOM 988 C CA . ILE A 1 132 ? 20.634 -6.470 -26.587 1.00 84.12 132 ILE A CA 1
ATOM 989 C C . ILE A 1 132 ? 21.589 -5.602 -25.757 1.00 84.12 132 ILE A C 1
ATOM 991 O O . ILE A 1 132 ? 21.148 -4.937 -24.820 1.00 84.12 132 ILE A O 1
ATOM 995 N N . LYS A 1 133 ? 22.882 -5.549 -26.104 1.00 83.12 133 LYS A N 1
ATOM 996 C CA . LYS A 1 133 ? 23.859 -4.685 -25.414 1.00 83.12 133 LYS A CA 1
ATOM 997 C C . LYS A 1 133 ? 23.487 -3.206 -25.510 1.00 83.12 133 LYS A C 1
ATOM 999 O O . LYS A 1 133 ? 23.580 -2.499 -24.509 1.00 83.12 133 LYS A O 1
ATOM 1004 N N . SER A 1 134 ? 23.040 -2.753 -26.681 1.00 83.25 134 SER A N 1
ATOM 1005 C CA . SER A 1 134 ? 22.578 -1.375 -26.880 1.00 83.25 134 SER A CA 1
ATOM 1006 C C . SER A 1 134 ? 21.360 -1.049 -26.004 1.00 83.25 134 SER A C 1
ATOM 1008 O O . SER A 1 134 ? 21.355 -0.029 -25.313 1.00 83.25 134 SER A O 1
ATOM 1010 N N . LEU A 1 135 ? 20.376 -1.954 -25.934 1.00 79.19 135 LEU A N 1
ATOM 1011 C CA . LEU A 1 135 ? 19.205 -1.805 -25.064 1.00 79.19 135 LEU A CA 1
ATOM 1012 C C . LEU A 1 135 ? 19.589 -1.759 -23.579 1.00 79.19 135 LEU A C 1
ATOM 1014 O O . LEU A 1 135 ? 19.113 -0.890 -22.852 1.00 79.19 135 LEU A O 1
ATOM 1018 N N . LEU A 1 136 ? 20.487 -2.634 -23.121 1.00 75.94 136 LEU A N 1
ATOM 1019 C CA . LEU A 1 136 ? 20.946 -2.633 -21.726 1.00 75.94 136 LEU A CA 1
ATOM 1020 C C . LEU A 1 136 ? 21.722 -1.355 -21.364 1.00 75.94 136 LEU A C 1
ATOM 1022 O O . LEU A 1 136 ? 21.612 -0.867 -20.239 1.00 75.94 136 LEU A O 1
ATOM 1026 N N . ALA A 1 137 ? 22.465 -0.779 -22.312 1.00 74.69 137 ALA A N 1
ATOM 1027 C CA . ALA A 1 137 ? 23.200 0.469 -22.109 1.00 74.69 137 ALA A CA 1
ATOM 1028 C C . ALA A 1 137 ? 22.288 1.707 -22.010 1.00 74.69 137 ALA A C 1
ATOM 1030 O O . ALA A 1 137 ? 22.693 2.718 -21.438 1.00 74.69 137 ALA A O 1
ATOM 1031 N N . SER A 1 138 ? 21.054 1.632 -22.518 1.00 69.69 138 SER A N 1
ATOM 1032 C CA . SER A 1 138 ? 20.129 2.773 -22.582 1.00 69.69 138 SER A CA 1
ATOM 1033 C C . SER A 1 138 ? 19.493 3.188 -21.240 1.00 69.69 138 SER A C 1
ATOM 1035 O O . SER A 1 138 ? 18.743 4.158 -21.208 1.00 69.69 138 SER A O 1
ATOM 1037 N N . LYS A 1 139 ? 19.818 2.513 -20.119 1.00 60.50 139 LYS A N 1
ATOM 1038 C CA . LYS A 1 139 ? 19.343 2.834 -18.749 1.00 60.50 139 LYS A CA 1
ATOM 1039 C C . LYS A 1 139 ? 17.820 3.045 -18.641 1.00 60.50 139 LYS A C 1
ATOM 1041 O O . LYS A 1 139 ? 17.358 3.941 -17.944 1.00 60.50 139 LYS A O 1
ATOM 1046 N N . VAL A 1 140 ? 17.030 2.184 -19.285 1.00 57.78 140 VAL A N 1
ATOM 1047 C CA . VAL A 1 140 ? 15.550 2.263 -19.290 1.00 57.78 140 VAL A CA 1
ATOM 1048 C C . VAL A 1 140 ? 14.935 2.139 -17.887 1.00 57.78 140 VAL A C 1
ATOM 1050 O O . VAL A 1 140 ? 13.813 2.580 -17.667 1.00 57.78 140 VAL A O 1
ATOM 1053 N N . VAL A 1 141 ? 15.671 1.583 -16.918 1.00 52.84 141 VAL A N 1
ATOM 1054 C CA . VAL A 1 141 ? 15.271 1.535 -15.506 1.00 52.84 141 VAL A CA 1
ATOM 1055 C C . VAL A 1 141 ? 16.283 2.335 -14.689 1.00 52.84 141 VAL A C 1
ATOM 1057 O O . VAL A 1 141 ? 17.388 1.862 -14.425 1.00 52.84 141 VAL A O 1
ATOM 1060 N N . ALA A 1 142 ? 15.921 3.560 -14.312 1.00 49.47 142 ALA A N 1
ATOM 1061 C CA . ALA A 1 142 ? 16.654 4.319 -13.307 1.00 49.47 142 ALA A CA 1
ATOM 1062 C C . ALA A 1 142 ? 16.206 3.855 -11.912 1.00 49.47 142 ALA A C 1
ATOM 1064 O O . ALA A 1 142 ? 15.012 3.697 -11.665 1.00 49.47 142 ALA A O 1
ATOM 1065 N N . GLN A 1 143 ? 17.151 3.623 -10.996 1.00 46.03 143 GLN A N 1
ATOM 1066 C CA . GLN A 1 143 ? 16.812 3.567 -9.574 1.00 46.03 143 GLN A CA 1
ATOM 1067 C C . GLN A 1 143 ? 16.268 4.938 -9.170 1.00 46.03 143 GLN A C 1
ATOM 1069 O O . GLN A 1 143 ? 16.897 5.952 -9.477 1.00 46.03 143 GLN A O 1
ATOM 1074 N N . ASN A 1 144 ? 15.134 4.963 -8.468 1.00 42.69 144 ASN A N 1
ATOM 1075 C CA . ASN A 1 144 ? 14.715 6.150 -7.736 1.00 42.69 144 ASN A CA 1
ATOM 1076 C C . ASN A 1 144 ? 15.831 6.471 -6.742 1.00 42.69 144 ASN A C 1
ATOM 1078 O O . ASN A 1 144 ? 16.044 5.741 -5.775 1.00 42.69 144 ASN A O 1
ATOM 1082 N N . VAL A 1 145 ? 16.594 7.524 -7.023 1.00 36.78 145 VAL A N 1
ATOM 1083 C CA . VAL A 1 145 ? 17.534 8.066 -6.050 1.00 36.78 145 VAL A CA 1
ATOM 1084 C C . VAL A 1 145 ? 16.658 8.734 -5.003 1.00 36.78 145 VAL A C 1
ATOM 1086 O O . VAL A 1 145 ? 16.016 9.739 -5.298 1.00 36.78 145 VAL A O 1
ATOM 1089 N N . ALA A 1 146 ? 16.559 8.131 -3.819 1.00 36.09 146 ALA A N 1
ATOM 1090 C CA . ALA A 1 146 ? 15.952 8.797 -2.678 1.00 36.09 146 ALA A CA 1
ATOM 1091 C C . ALA A 1 146 ? 16.784 10.057 -2.397 1.00 36.09 146 ALA A C 1
ATOM 1093 O O . ALA A 1 146 ? 17.952 9.952 -2.020 1.00 36.09 146 ALA A O 1
ATOM 1094 N N . SER A 1 147 ? 16.212 11.220 -2.705 1.00 34.38 147 SER A N 1
ATOM 1095 C CA . SER A 1 147 ? 16.750 12.542 -2.372 1.00 34.38 147 SER A CA 1
ATOM 1096 C C . SER A 1 147 ? 16.500 12.869 -0.911 1.00 34.38 147 SER A C 1
ATOM 1098 O O . SER A 1 147 ? 15.334 12.669 -0.500 1.00 34.38 147 SER A O 1
#

Foldseek 3Di:
DQCPQQADDAQPDHRDDPPDPQLVVLQVVVVVVVQVVQVVVCVVVVDGDDDDTDSNVSSNVVCPVQVVCCVPPVDHHHYHHQCDPAFPPQGWDDDPVGIDGDGDRDPVSVVVVLVVVVCCCCPVVVDDPVRVVVVVVVCPTDHPPPD

Secondary structure (DSSP, 8-state):
--STTTTSS-TTS-----SS-HHHHHHHHHHHHHHHHHHHHHHHHS--------HHHHHHHTTTHHHHHHHHH-------TTS-SS-TTEEEEE-SSSEEEEE--SHHHHHHHHHHHHHHHHHTS---HHHHHHHHHT--S------

Organism: NCBI:txid433685

Radius of gyration: 22.33 Å; chains: 1; bounding box: 47×33×63 Å

InterPro domains:
  IPR003673 CoA-transferase family III [PF02515] (1-115)
  IPR023606 CoA-transferase family III domain 1 superfamily [G3DSA:3.40.50.10540] (1-145)
  IPR023606 CoA-transferase family III domain 1 superfamily [SSF89796] (1-141)
  IPR050483 CoA-transferase III domain-containing protein [PTHR48207] (1-115)

pLDDT: mean 89.59, std 12.34, range [34.38, 98.44]

Sequence (147 aa):
MSGMMHITGPEEGEPVRPGVAMTDLAAGLYAHGAVMAALLQRHRTGTGSHIDCNLLSAQVSCLSHIAANYLNCGWEARRWGTAHESIVPYQAFTTKDGHVVVAAGNDKQFVKVCQHTVQVLRNTLSYTDDAIKSLLASKVVAQNVAS